Protein AF-A0A8F9WEJ4-F1 (afdb_monomer)

Sequence (58 aa):
MPIFNKVTKDNEFYLYMNGKLIYKKWLLTGVSKVFDIMAYDKYTLVSIVEEKDKGNDK

Secondary structure (DSSP, 8-state):
--EEEEE-TTSEEEEEETTEEEEEEETTT--EEES-HHHHHH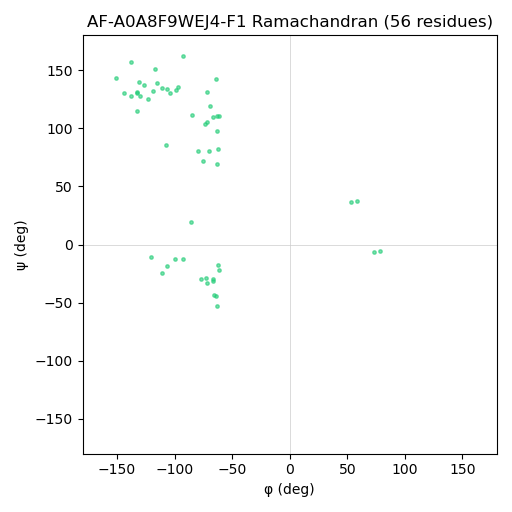HHS-------------

Structure (mmCIF, N/CA/C/O backbone):
data_AF-A0A8F9WEJ4-F1
#
_entry.id   AF-A0A8F9WEJ4-F1
#
loop_
_atom_site.group_PDB
_atom_site.id
_atom_site.type_symbol
_atom_site.label_atom_id
_atom_site.label_alt_id
_atom_site.label_comp_id
_atom_site.label_asym_id
_atom_site.label_entity_id
_atom_site.label_seq_id
_atom_site.pdbx_PDB_ins_code
_atom_site.Cartn_x
_atom_site.Cartn_y
_atom_site.Cartn_z
_atom_site.occupancy
_atom_site.B_iso_or_equiv
_atom_site.auth_seq_id
_atom_site.auth_comp_id
_atom_site.auth_asym_id
_atom_site.auth_atom_id
_atom_site.pdbx_PDB_model_num
ATOM 1 N N . MET A 1 1 ? -6.246 -2.745 -17.808 1.00 74.06 1 MET A N 1
ATOM 2 C CA . MET A 1 1 ? -5.807 -3.307 -16.509 1.00 74.06 1 MET A CA 1
ATOM 3 C C . MET A 1 1 ? -6.586 -2.601 -15.411 1.00 74.06 1 MET A C 1
ATOM 5 O O . MET A 1 1 ? -6.445 -1.388 -15.325 1.00 74.06 1 MET A O 1
ATOM 9 N N . PRO A 1 2 ? -7.436 -3.291 -14.631 1.00 83.00 2 PRO A N 1
ATOM 10 C CA . PRO A 1 2 ? -8.151 -2.652 -13.532 1.00 83.00 2 PRO A CA 1
ATOM 11 C C . PRO A 1 2 ? -7.174 -2.339 -12.395 1.00 83.00 2 PRO A C 1
ATOM 13 O O . PRO A 1 2 ? -6.384 -3.197 -11.988 1.00 83.00 2 PRO A O 1
ATOM 16 N N . ILE A 1 3 ? -7.231 -1.103 -11.910 1.00 85.56 3 ILE A N 1
ATOM 17 C CA . ILE A 1 3 ? -6.443 -0.602 -10.785 1.00 85.56 3 ILE A CA 1
ATOM 18 C C . ILE A 1 3 ? -7.438 -0.179 -9.711 1.00 85.56 3 ILE A C 1
ATOM 20 O O . ILE A 1 3 ? -8.411 0.512 -10.004 1.00 85.56 3 ILE A O 1
ATOM 24 N N . PHE A 1 4 ? -7.204 -0.610 -8.478 1.00 90.69 4 PHE A N 1
ATOM 25 C CA . PHE A 1 4 ? -8.052 -0.287 -7.341 1.00 90.69 4 PHE A CA 1
ATOM 26 C C . PHE A 1 4 ? -7.182 0.163 -6.176 1.00 90.69 4 PHE A C 1
ATOM 28 O O . PHE A 1 4 ? -6.206 -0.500 -5.830 1.00 90.69 4 PHE A O 1
ATOM 35 N N . ASN A 1 5 ? -7.539 1.283 -5.561 1.00 91.38 5 ASN A N 1
ATOM 36 C CA . ASN A 1 5 ? -6.897 1.760 -4.348 1.00 91.38 5 ASN A CA 1
ATOM 37 C C . ASN A 1 5 ? -7.908 1.783 -3.200 1.00 91.38 5 ASN A C 1
ATOM 39 O O . ASN A 1 5 ? -9.115 1.911 -3.403 1.00 91.38 5 ASN A O 1
ATOM 43 N N . LYS A 1 6 ? -7.407 1.601 -1.981 1.00 93.44 6 LYS A N 1
ATOM 44 C CA . LYS A 1 6 ? -8.219 1.626 -0.768 1.00 93.44 6 L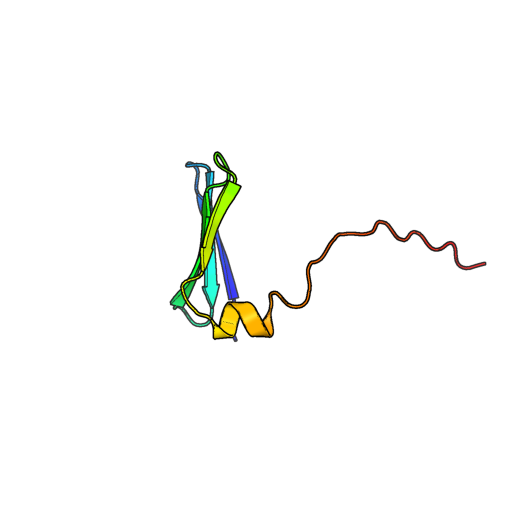YS A CA 1
ATOM 45 C C . LYS A 1 6 ? -7.436 2.268 0.360 1.00 93.44 6 LYS A C 1
ATOM 47 O O . LYS A 1 6 ? -6.313 1.855 0.640 1.00 93.44 6 LYS A O 1
ATOM 52 N N . VAL A 1 7 ? -8.069 3.221 1.035 1.00 94.50 7 VAL A N 1
ATOM 53 C CA . VAL A 1 7 ? -7.615 3.755 2.321 1.00 94.50 7 VAL A CA 1
ATOM 54 C C . VAL A 1 7 ? -8.503 3.167 3.412 1.00 94.50 7 VAL A C 1
ATOM 56 O O . VAL A 1 7 ? -9.729 3.156 3.284 1.00 94.50 7 VAL A O 1
ATOM 59 N N . THR A 1 8 ? -7.897 2.622 4.460 1.00 93.31 8 THR A N 1
ATOM 60 C CA . THR A 1 8 ? -8.619 2.100 5.625 1.00 93.31 8 THR A CA 1
ATOM 61 C C . THR A 1 8 ? -8.744 3.168 6.708 1.00 93.31 8 THR A C 1
ATOM 63 O O . THR A 1 8 ? -8.003 4.150 6.728 1.00 93.31 8 THR A O 1
ATOM 66 N N . LYS A 1 9 ? -9.677 2.959 7.646 1.00 92.62 9 LYS A N 1
ATOM 67 C CA 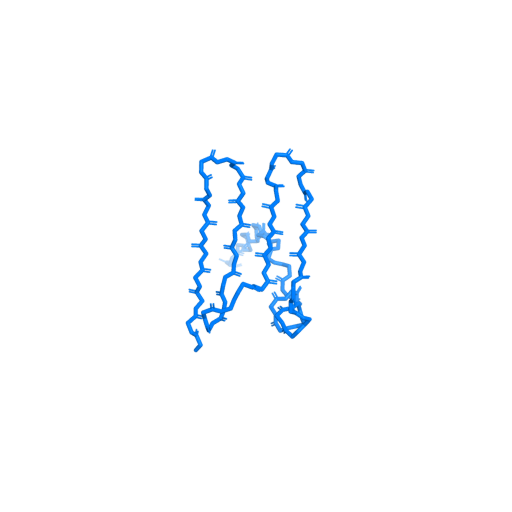. LYS A 1 9 ? -9.809 3.807 8.843 1.00 92.62 9 LYS A CA 1
ATOM 68 C C . LYS A 1 9 ? -8.556 3.767 9.728 1.00 92.62 9 LYS A C 1
ATOM 70 O O . LYS A 1 9 ? -8.301 4.721 10.451 1.00 92.62 9 LYS A O 1
ATOM 75 N N . ASP A 1 10 ? -7.751 2.715 9.602 1.00 93.62 10 ASP A N 1
ATOM 76 C CA . ASP A 1 10 ? -6.509 2.505 10.352 1.00 93.62 10 ASP A CA 1
ATOM 77 C C . ASP A 1 10 ? -5.294 3.183 9.700 1.00 93.62 10 ASP A C 1
ATOM 79 O O . ASP A 1 10 ? -4.152 2.825 9.985 1.00 93.62 10 ASP A O 1
ATOM 83 N N . ASN A 1 11 ? -5.519 4.165 8.817 1.00 93.12 11 ASN A N 1
ATOM 84 C CA . ASN A 1 11 ? -4.464 4.900 8.119 1.00 93.12 11 ASN A CA 1
ATOM 85 C C . ASN A 1 11 ? -3.547 3.984 7.295 1.00 93.12 11 ASN A C 1
ATOM 8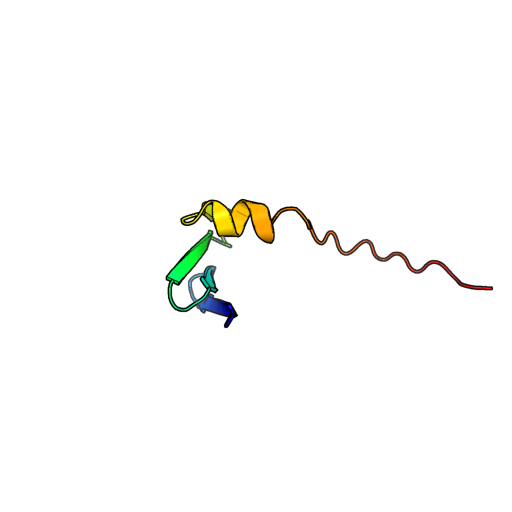7 O O . ASN A 1 11 ? -2.339 4.203 7.204 1.00 93.12 11 ASN A O 1
ATOM 91 N N . GLU A 1 12 ? -4.107 2.951 6.675 1.00 94.88 12 GLU A N 1
ATOM 92 C CA . GLU A 1 12 ? -3.374 2.090 5.756 1.00 94.88 12 GLU A CA 1
ATOM 93 C C . GLU A 1 12 ? -3.881 2.296 4.329 1.00 94.88 12 GLU A C 1
ATOM 95 O O . GLU A 1 12 ? -5.083 2.323 4.063 1.00 94.88 12 GLU A O 1
ATOM 100 N N . PHE A 1 13 ? -2.947 2.414 3.396 1.00 94.19 13 PHE A N 1
ATOM 101 C CA . PHE A 1 13 ? -3.206 2.503 1.970 1.00 94.19 13 PHE A CA 1
ATOM 102 C C . PHE A 1 13 ? -2.827 1.190 1.292 1.00 94.19 13 PHE A C 1
ATOM 104 O O . PHE A 1 13 ? -1.739 0.657 1.515 1.00 94.19 13 PHE A O 1
ATOM 111 N N . TYR A 1 14 ? -3.712 0.702 0.430 1.00 93.81 14 TYR A N 1
ATOM 112 C CA . TYR A 1 14 ? -3.539 -0.508 -0.360 1.00 93.81 14 TYR A CA 1
ATOM 113 C C . TYR A 1 14 ? -3.768 -0.198 -1.836 1.00 93.81 14 TYR A C 1
ATOM 115 O O . TYR A 1 14 ? -4.735 0.479 -2.188 1.00 93.81 14 TYR A O 1
ATOM 123 N N . LEU A 1 15 ? -2.912 -0.744 -2.698 1.00 90.75 15 LEU A N 1
ATOM 124 C CA . LEU A 1 15 ? -3.038 -0.653 -4.148 1.00 90.75 15 LEU A CA 1
ATOM 125 C C . LEU A 1 15 ? -3.087 -2.052 -4.752 1.00 90.75 15 LEU A C 1
ATOM 127 O O . LEU A 1 15 ? -2.182 -2.867 -4.555 1.00 90.75 15 LEU A O 1
ATOM 131 N N . TYR A 1 16 ? -4.132 -2.298 -5.525 1.00 91.00 16 TYR A N 1
ATOM 132 C CA . TYR A 1 16 ? -4.382 -3.539 -6.229 1.00 91.00 16 TYR A CA 1
ATOM 133 C C . TYR A 1 16 ? -4.331 -3.302 -7.733 1.00 91.00 16 TYR A C 1
ATOM 135 O O . TYR A 1 16 ? -4.882 -2.327 -8.245 1.00 91.00 16 TYR A O 1
ATOM 143 N N . MET A 1 17 ? -3.718 -4.235 -8.447 1.00 88.12 17 MET A N 1
ATOM 144 C CA . MET A 1 17 ? -3.696 -4.266 -9.901 1.00 88.12 17 MET A CA 1
ATOM 145 C C . MET A 1 17 ? -4.100 -5.659 -10.356 1.00 88.12 17 MET A C 1
ATOM 147 O O . MET A 1 17 ? -3.547 -6.653 -9.889 1.00 88.12 17 MET A O 1
ATOM 151 N N . ASN A 1 18 ? -5.090 -5.738 -11.246 1.00 88.50 18 ASN A N 1
ATOM 152 C CA . ASN A 1 18 ? -5.620 -7.013 -11.735 1.00 88.50 18 ASN A CA 1
ATOM 153 C C . ASN A 1 18 ? -6.058 -7.972 -10.602 1.00 88.50 18 ASN A C 1
ATOM 155 O O . ASN A 1 18 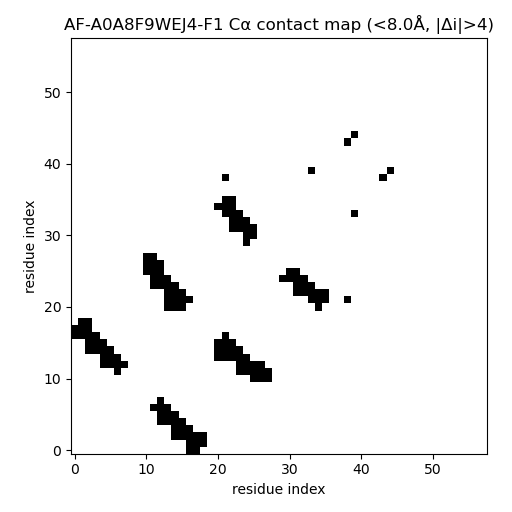? -5.820 -9.173 -10.665 1.00 88.50 18 ASN A O 1
ATOM 159 N N . GLY A 1 19 ? -6.625 -7.424 -9.519 1.00 88.06 19 GLY A N 1
ATOM 160 C CA . GLY A 1 19 ? -7.042 -8.185 -8.332 1.00 88.06 19 GLY A CA 1
ATOM 161 C C . GLY A 1 19 ? -5.913 -8.587 -7.370 1.00 88.06 19 GLY A C 1
ATOM 162 O O . GLY A 1 19 ? -6.199 -9.084 -6.284 1.00 88.06 19 GLY A O 1
ATOM 163 N N . LYS A 1 20 ? -4.641 -8.336 -7.706 1.00 89.06 20 LYS A N 1
ATOM 164 C CA . LYS A 1 20 ? -3.478 -8.643 -6.859 1.00 89.06 20 LYS A CA 1
ATOM 165 C C . LYS A 1 20 ? -3.038 -7.411 -6.068 1.00 89.06 20 LYS A C 1
ATOM 167 O O . LYS A 1 20 ? -2.931 -6.330 -6.638 1.00 89.06 20 LYS A O 1
ATOM 172 N N . LEU A 1 21 ? -2.749 -7.569 -4.773 1.00 90.56 21 LEU A N 1
ATOM 173 C CA . LEU A 1 21 ? -2.134 -6.517 -3.955 1.00 90.56 21 LEU A CA 1
ATOM 174 C C . LEU A 1 21 ? -0.688 -6.296 -4.413 1.00 90.56 21 LEU A C 1
ATOM 176 O O . LEU A 1 21 ? 0.128 -7.212 -4.337 1.00 90.56 21 LEU A O 1
ATOM 180 N N . ILE A 1 22 ? -0.377 -5.085 -4.868 1.00 91.12 22 ILE A N 1
ATOM 181 C CA . ILE A 1 22 ? 0.946 -4.730 -5.400 1.00 91.12 22 ILE A CA 1
ATOM 182 C C . ILE A 1 22 ? 1.707 -3.755 -4.499 1.00 91.12 22 ILE A C 1
ATOM 184 O O . ILE A 1 22 ? 2.937 -3.754 -4.506 1.00 91.12 22 ILE A O 1
ATOM 188 N N . TYR A 1 23 ? 1.003 -2.971 -3.676 1.00 91.06 23 TYR A N 1
ATOM 189 C CA . TYR A 1 23 ? 1.621 -2.001 -2.774 1.00 91.06 23 TYR A CA 1
ATOM 190 C C . TYR A 1 23 ? 0.780 -1.764 -1.517 1.00 91.06 23 TYR A C 1
ATOM 192 O O . TYR A 1 23 ? -0.451 -1.732 -1.572 1.00 91.06 23 TYR A O 1
ATOM 200 N N . LYS A 1 24 ? 1.465 -1.573 -0.387 1.00 93.19 24 LYS A N 1
ATOM 201 C CA . LYS A 1 24 ? 0.892 -1.156 0.895 1.00 93.19 24 LYS A CA 1
ATOM 202 C C . LYS A 1 24 ? 1.704 0.003 1.474 1.00 93.19 24 LYS A C 1
ATOM 204 O O . LYS A 1 24 ? 2.932 -0.042 1.455 1.00 93.19 24 LYS A O 1
ATOM 209 N N . LYS A 1 25 ? 1.034 0.998 2.057 1.00 93.69 25 LYS A N 1
ATOM 210 C CA . LYS A 1 25 ? 1.661 2.086 2.821 1.00 93.69 25 LYS A CA 1
ATOM 211 C C . LYS A 1 25 ? 0.945 2.291 4.146 1.00 93.69 25 LYS A C 1
ATOM 213 O O . LYS A 1 25 ? -0.272 2.430 4.178 1.00 93.69 25 LYS A O 1
ATOM 218 N N . TRP A 1 26 ? 1.705 2.339 5.228 1.00 94.06 26 TRP A N 1
ATOM 219 C CA . TRP A 1 26 ? 1.227 2.796 6.525 1.00 94.06 26 TRP A CA 1
ATOM 220 C C . TRP A 1 26 ? 1.351 4.315 6.553 1.00 94.06 26 TRP A C 1
ATOM 222 O O . TRP A 1 26 ? 2.453 4.855 6.523 1.00 94.06 26 TRP A O 1
ATOM 232 N N . LEU A 1 27 ? 0.223 5.018 6.560 1.00 91.75 27 LEU A N 1
ATOM 233 C CA . LEU A 1 27 ? 0.196 6.479 6.483 1.00 91.75 27 LEU A CA 1
ATOM 234 C C . LEU A 1 27 ? 0.653 7.123 7.796 1.00 91.75 27 LEU A C 1
ATOM 236 O O . LEU A 1 27 ? 1.249 8.191 7.752 1.00 91.75 27 LEU A O 1
ATOM 240 N N . LEU A 1 28 ? 0.449 6.455 8.938 1.00 92.06 28 LEU A N 1
ATOM 241 C CA . LEU A 1 28 ? 0.920 6.941 10.243 1.00 92.06 28 LEU A CA 1
ATOM 242 C C . LEU A 1 28 ? 2.446 6.976 10.350 1.00 92.06 28 LEU A C 1
ATOM 244 O O . LEU A 1 28 ? 3.004 7.934 10.871 1.00 92.06 28 LEU A O 1
ATOM 248 N N . THR A 1 29 ? 3.124 5.929 9.879 1.00 92.94 29 THR A N 1
ATOM 249 C CA . THR A 1 29 ? 4.585 5.795 10.007 1.00 92.94 29 THR A CA 1
ATOM 250 C C . THR A 1 29 ? 5.333 6.195 8.737 1.00 92.94 29 THR A C 1
ATOM 252 O O . THR A 1 29 ? 6.554 6.294 8.750 1.00 92.94 29 THR A O 1
ATOM 255 N N . GLY A 1 30 ? 4.628 6.367 7.616 1.00 88.56 30 GLY A N 1
ATOM 256 C CA . GLY A 1 30 ? 5.216 6.594 6.295 1.00 88.56 30 GLY A CA 1
ATOM 257 C C . GLY A 1 30 ? 5.868 5.355 5.670 1.00 88.56 30 GLY A C 1
ATOM 258 O O . GLY A 1 30 ? 6.255 5.400 4.501 1.00 88.56 30 GLY A O 1
ATOM 259 N N . VAL A 1 31 ? 5.958 4.241 6.406 1.00 89.88 31 VAL A N 1
ATOM 260 C CA . VAL A 1 31 ? 6.547 2.982 5.937 1.00 89.88 31 VAL A CA 1
ATOM 261 C C . VAL A 1 31 ? 5.722 2.432 4.778 1.00 89.88 31 VAL A C 1
ATOM 263 O O . VAL A 1 31 ? 4.492 2.502 4.775 1.00 89.88 31 VAL A O 1
ATOM 266 N N . SER A 1 32 ? 6.385 1.848 3.784 1.00 91.06 32 SER A N 1
ATOM 267 C CA . SER A 1 32 ? 5.706 1.206 2.661 1.00 91.06 32 SER A CA 1
ATOM 268 C C . SER A 1 32 ? 6.348 -0.120 2.280 1.00 91.06 32 SER A C 1
ATOM 270 O O . SER A 1 32 ? 7.504 -0.387 2.604 1.00 91.06 32 SER A O 1
ATOM 272 N N . LYS A 1 33 ? 5.562 -0.974 1.623 1.00 89.50 33 LYS A N 1
ATOM 273 C CA . LYS A 1 33 ? 5.983 -2.279 1.128 1.00 89.50 33 LYS A CA 1
ATOM 274 C C . LYS A 1 33 ? 5.423 -2.510 -0.268 1.00 89.50 33 LYS A C 1
ATOM 276 O O . LYS A 1 33 ? 4.217 -2.406 -0.493 1.00 89.50 33 LYS A O 1
ATOM 281 N N . VAL A 1 34 ? 6.315 -2.856 -1.185 1.00 88.94 34 VAL A N 1
ATOM 282 C CA . VAL A 1 34 ? 5.996 -3.251 -2.557 1.00 88.94 34 VAL A CA 1
ATOM 283 C C . VAL A 1 34 ? 6.006 -4.775 -2.623 1.00 88.94 34 VAL A C 1
ATOM 285 O O . VAL A 1 34 ? 6.925 -5.411 -2.110 1.00 88.94 34 VAL A O 1
ATOM 288 N N . PHE A 1 35 ? 4.976 -5.363 -3.226 1.00 85.00 35 PHE A N 1
ATOM 289 C CA . PHE A 1 35 ? 4.829 -6.818 -3.350 1.00 85.00 35 PHE A CA 1
ATOM 290 C C . PHE A 1 35 ? 5.081 -7.324 -4.769 1.00 85.00 35 PHE A C 1
ATOM 292 O O . PHE A 1 35 ? 5.321 -8.514 -4.959 1.00 85.00 35 PHE A O 1
ATOM 299 N N . ASP A 1 36 ? 5.019 -6.438 -5.761 1.00 80.00 36 ASP A N 1
ATOM 300 C CA . ASP A 1 36 ? 5.232 -6.781 -7.161 1.00 80.00 36 ASP A CA 1
ATOM 301 C C . ASP A 1 36 ? 6.189 -5.775 -7.810 1.00 80.00 36 ASP A C 1
ATOM 303 O O . ASP A 1 36 ? 5.881 -4.588 -7.922 1.00 80.00 36 ASP A O 1
ATO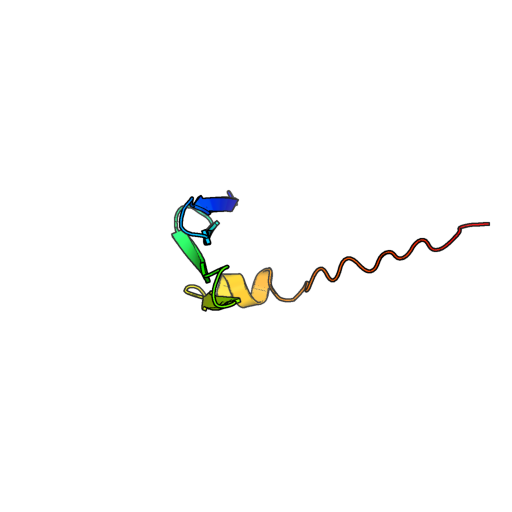M 307 N N . ILE A 1 37 ? 7.368 -6.253 -8.216 1.00 67.25 37 ILE A N 1
ATOM 308 C CA . ILE A 1 37 ? 8.436 -5.422 -8.791 1.00 67.25 37 ILE A CA 1
ATOM 309 C C . ILE A 1 37 ? 8.007 -4.848 -10.148 1.00 67.25 37 ILE A C 1
ATOM 311 O O . ILE A 1 37 ? 8.363 -3.716 -10.457 1.00 67.25 37 ILE A O 1
ATOM 315 N N . MET A 1 38 ? 7.173 -5.552 -10.928 1.00 67.31 38 MET A N 1
ATOM 316 C CA . MET A 1 38 ? 6.681 -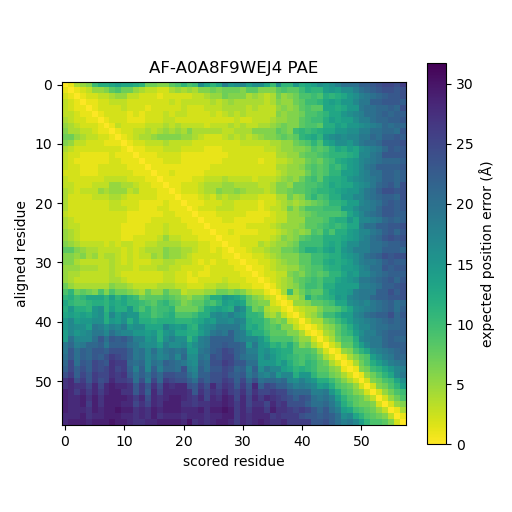5.004 -12.200 1.00 67.31 38 MET A CA 1
ATOM 317 C C . MET A 1 38 ? 5.758 -3.799 -11.994 1.00 67.31 38 MET A C 1
ATOM 319 O O . MET A 1 38 ? 5.698 -2.909 -12.841 1.00 67.31 38 MET A O 1
ATOM 323 N N . ALA A 1 39 ? 5.037 -3.749 -10.871 1.00 60.41 39 ALA A N 1
ATOM 324 C CA . ALA A 1 39 ? 4.258 -2.570 -10.508 1.00 60.41 39 ALA A CA 1
ATOM 325 C C . ALA A 1 39 ? 5.155 -1.405 -10.075 1.00 60.41 39 ALA A C 1
ATOM 327 O O . ALA A 1 39 ? 4.822 -0.252 -10.349 1.00 60.41 39 ALA A O 1
ATOM 328 N N . TYR A 1 40 ? 6.294 -1.709 -9.442 1.00 59.34 40 TYR A N 1
ATOM 329 C CA . TYR A 1 40 ? 7.301 -0.703 -9.129 1.00 59.34 40 TYR A CA 1
ATOM 330 C C . TYR A 1 40 ? 7.869 -0.096 -10.418 1.00 59.34 40 TYR A C 1
ATOM 332 O O . TYR A 1 40 ? 7.782 1.106 -10.621 1.00 59.34 40 TYR A O 1
ATOM 340 N N . ASP A 1 41 ? 8.345 -0.923 -11.341 1.00 62.28 41 ASP A N 1
ATOM 341 C CA . ASP A 1 41 ? 8.995 -0.460 -12.570 1.00 62.28 41 ASP A CA 1
ATOM 342 C C . ASP A 1 41 ? 8.043 0.332 -13.490 1.00 62.28 41 ASP A C 1
ATOM 344 O O . ASP A 1 41 ? 8.356 1.428 -13.947 1.00 62.28 41 ASP A O 1
ATOM 348 N N . LYS A 1 42 ? 6.808 -0.149 -13.690 1.00 59.12 42 LYS A N 1
ATOM 349 C CA . LYS A 1 42 ? 5.882 0.457 -14.663 1.00 59.12 42 LYS A CA 1
ATOM 350 C C . LYS A 1 42 ? 5.206 1.752 -14.193 1.00 59.12 42 LYS A C 1
ATOM 352 O O . LYS A 1 42 ? 4.850 2.578 -15.031 1.00 59.12 42 LYS A O 1
ATOM 357 N N . TYR A 1 43 ? 4.983 1.919 -12.887 1.00 57.69 43 TYR A N 1
ATOM 358 C CA . TYR A 1 43 ? 4.219 3.051 -12.336 1.00 57.69 43 TYR A CA 1
ATOM 359 C C . TYR A 1 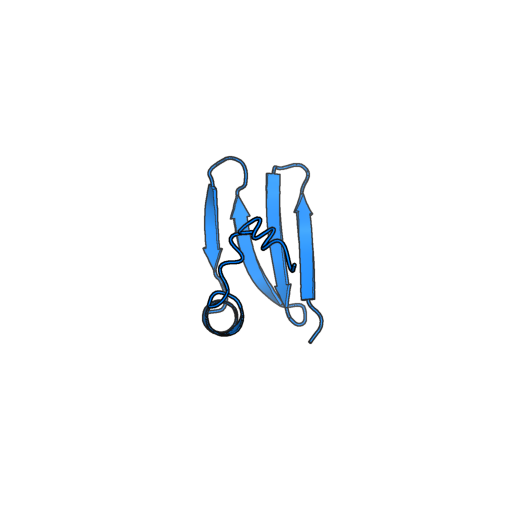43 ? 5.009 3.932 -11.359 1.00 57.69 43 TYR A C 1
ATOM 361 O O . TYR A 1 43 ? 4.533 5.012 -11.025 1.00 57.69 43 TYR A O 1
ATOM 369 N N . THR A 1 44 ? 6.205 3.523 -10.916 1.00 54.44 44 THR A N 1
ATOM 370 C CA . THR A 1 44 ? 7.033 4.320 -9.981 1.00 54.44 44 THR A CA 1
ATOM 371 C C . THR A 1 44 ? 8.036 5.220 -10.698 1.00 54.44 44 THR A C 1
ATOM 373 O O . THR A 1 44 ? 8.562 6.140 -10.084 1.00 54.44 44 THR A O 1
ATOM 376 N N . LEU A 1 45 ? 8.251 5.030 -12.007 1.00 55.22 45 LEU A N 1
ATOM 377 C CA . LEU A 1 45 ? 9.039 5.961 -12.828 1.00 55.22 45 LEU A CA 1
ATOM 378 C C . LEU A 1 45 ? 8.424 7.366 -12.897 1.00 55.22 45 LEU A C 1
ATOM 380 O O . LEU A 1 45 ? 9.120 8.321 -13.225 1.00 55.22 45 LEU A O 1
ATOM 384 N N . VAL A 1 46 ? 7.141 7.507 -12.557 1.00 52.88 46 VAL A N 1
ATOM 385 C CA . VAL A 1 46 ? 6.497 8.810 -12.412 1.00 52.88 46 VAL A CA 1
ATOM 386 C C . VAL A 1 46 ? 6.265 9.064 -10.928 1.00 52.88 46 VAL A C 1
ATOM 388 O O . VAL A 1 46 ? 5.192 8.799 -10.386 1.00 52.88 46 VAL A O 1
ATOM 391 N N . SER A 1 47 ? 7.275 9.609 -10.252 1.00 50.31 47 SER A N 1
ATOM 392 C CA . SER A 1 47 ? 7.007 10.414 -9.066 1.00 50.31 47 SER A CA 1
ATOM 393 C C . SER A 1 47 ? 6.206 11.628 -9.532 1.00 50.31 47 SER A C 1
ATOM 395 O O . SER A 1 47 ? 6.780 12.588 -10.041 1.00 50.31 47 SER A O 1
ATOM 397 N N . ILE A 1 48 ? 4.878 11.583 -9.406 1.00 57.56 48 ILE A N 1
ATOM 398 C CA . ILE A 1 48 ? 4.054 12.789 -9.516 1.00 57.56 48 ILE A CA 1
ATOM 399 C C . ILE A 1 48 ? 4.366 13.608 -8.262 1.00 57.56 48 ILE A C 1
ATOM 401 O O . ILE A 1 48 ? 3.667 13.545 -7.253 1.00 57.56 48 ILE A O 1
ATOM 405 N N . VAL A 1 49 ? 5.483 14.327 -8.294 1.00 56.28 49 VAL A N 1
ATOM 406 C CA . VAL A 1 49 ? 5.546 15.601 -7.601 1.00 56.28 49 VAL A CA 1
ATOM 407 C C . VAL A 1 49 ? 4.563 16.442 -8.397 1.00 56.28 49 VAL A C 1
ATOM 409 O O . VAL A 1 49 ? 4.791 16.691 -9.578 1.00 56.28 49 VAL A O 1
ATOM 412 N N . GLU A 1 50 ? 3.413 16.783 -7.817 1.00 54.59 50 GLU A N 1
ATOM 413 C CA . GLU A 1 50 ? 2.645 17.910 -8.339 1.00 54.59 50 GLU A CA 1
ATOM 414 C C . GLU A 1 50 ? 3.543 19.143 -8.183 1.00 54.59 50 GLU A C 1
ATOM 416 O O . GLU A 1 50 ? 3.460 19.885 -7.203 1.00 54.59 50 GLU A O 1
ATOM 421 N N . GLU A 1 51 ? 4.459 19.349 -9.126 1.00 52.53 51 GLU A N 1
ATOM 422 C CA . GLU A 1 51 ? 4.958 20.679 -9.387 1.00 52.53 51 GLU A CA 1
ATOM 423 C C . GLU A 1 51 ? 3.735 21.453 -9.856 1.00 52.53 51 GLU A C 1
ATOM 425 O O . GLU A 1 51 ? 3.148 21.188 -10.907 1.00 52.53 51 GLU A O 1
ATOM 430 N N . LYS A 1 52 ? 3.287 22.382 -9.012 1.00 52.00 52 LYS A N 1
ATOM 431 C CA . LYS A 1 52 ? 2.422 23.478 -9.430 1.00 52.00 52 LYS A CA 1
ATOM 432 C C . LYS A 1 52 ? 3.194 24.334 -10.436 1.00 52.00 52 LYS A C 1
ATOM 434 O O . LYS A 1 52 ? 3.523 25.477 -10.136 1.00 52.00 52 LYS A O 1
ATOM 439 N N . ASP A 1 53 ? 3.454 23.811 -11.624 1.00 51.00 53 ASP A N 1
ATOM 440 C CA . ASP A 1 53 ? 3.917 24.603 -12.746 1.00 51.00 53 ASP A CA 1
ATOM 441 C C . ASP A 1 53 ? 2.696 25.295 -13.352 1.00 51.00 53 ASP A C 1
ATOM 443 O O . ASP A 1 53 ? 2.094 24.880 -14.340 1.00 51.00 53 ASP A O 1
ATOM 447 N N . LYS A 1 54 ? 2.293 26.396 -12.708 1.00 46.38 54 LYS A N 1
ATOM 448 C CA . LYS A 1 54 ? 1.602 27.474 -13.416 1.00 46.38 54 LYS A CA 1
ATOM 449 C C . LYS A 1 54 ? 2.650 28.240 -14.223 1.00 46.38 54 LYS A C 1
ATOM 451 O O . LYS A 1 54 ? 2.993 29.372 -13.888 1.00 46.38 54 LYS A O 1
ATOM 456 N N . GLY A 1 55 ? 3.133 27.609 -15.290 1.00 42.03 55 GLY A N 1
ATOM 457 C CA . GLY A 1 55 ? 3.706 28.315 -16.426 1.00 42.03 55 GLY A CA 1
ATOM 458 C C . GLY A 1 55 ? 2.611 29.188 -17.026 1.00 42.03 55 GLY A C 1
ATOM 459 O O . GLY A 1 55 ? 1.602 28.695 -17.526 1.00 42.03 55 GLY A O 1
ATOM 460 N N . ASN A 1 56 ? 2.768 30.496 -16.862 1.00 49.41 56 ASN A N 1
ATOM 461 C CA . ASN A 1 56 ? 1.898 31.510 -17.428 1.00 49.41 56 ASN A CA 1
ATOM 462 C C . ASN A 1 56 ? 2.199 31.569 -18.933 1.00 49.41 56 ASN A C 1
ATOM 464 O O . ASN A 1 56 ? 3.236 32.091 -19.331 1.00 49.41 56 ASN A O 1
ATOM 468 N N . ASP A 1 57 ? 1.319 30.989 -19.742 1.00 49.44 57 ASP A N 1
ATOM 469 C CA . ASP A 1 57 ? 1.299 31.164 -21.192 1.00 49.44 57 ASP A CA 1
ATOM 470 C C . ASP A 1 57 ? 0.796 32.588 -21.489 1.00 49.44 57 ASP A C 1
ATOM 472 O O . ASP A 1 57 ? -0.380 32.891 -21.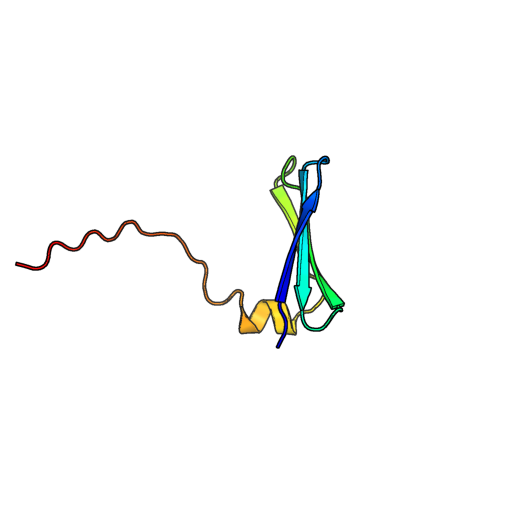258 1.00 49.44 57 ASP A O 1
ATOM 476 N N . LYS A 1 58 ? 1.708 33.484 -21.887 1.00 42.94 58 LYS A N 1
ATOM 477 C CA . LYS A 1 58 ? 1.435 34.727 -22.626 1.00 42.94 58 LYS A CA 1
ATOM 478 C C . LYS A 1 58 ? 2.637 35.131 -23.464 1.00 42.94 58 LYS A C 1
ATOM 480 O O . LYS A 1 58 ? 3.759 35.113 -22.911 1.00 42.94 58 LYS A O 1
#

Radius of gyration: 14.65 Å; Cα contacts (8 Å, |Δi|>4): 71; chains: 1; bounding box: 19×43×33 Å

Mean predicted aligned error: 10.87 Å

Foldseek 3Di:
DDWDWDQDPQQKIWIDDPNHTAKIARRVVRDIDGDDVVCCVPPVVDPPPVPPPPPPDD

Solvent-accessible surface area (backbone atoms only — not comparable to full-atom values): 3706 Å² total; per-residue (Å²): 132,62,72,50,75,47,75,47,96,83,42,34,38,41,35,28,47,74,88,39,75,31,36,39,32,37,63,84,79,69,49,69,49,76,71,35,69,69,57,45,64,75,57,54,78,60,73,80,68,82,71,84,74,79,75,79,88,126

Nearest PDB structures (foldseek):
  8tm2-assembly1_C  TM=5.942E-01  e=2.050E-01  Homo sapiens
  8tm0-assembly1_C  TM=5.751E-01  e=3.011E-01  Homo sapiens
  8tlz-assembly2_B  TM=6.089E-01  e=4.148E-01  Homo sapiens
  7fi7-assembly1_C  TM=5.676E-01  e=7.872E-01  Homo sapiens
  7fi6-assembly1_C  TM=5.540E-01  e=7.872E-01  Homo sapiens

pLDDT: mean 76.68, std 18.07, range [42.03, 94.88]